Protein AF-A0A254S0J8-F1 (afdb_monomer_lite)

Sequence (121 aa):
MQLPKYKKKKRIKLKVCQEPGCGREFWGHPIAKYCELHRDIKQRQKQKKDVENIESKNIIFRHNYTESMDLTFKCCLDGCGESFSIRVFPKQYIYPRFCEEHRNDFKRANFQRIMAKMKND

Radius of gyration: 25.15 Å; chains: 1; bounding box: 49×50×58 Å

pLDDT: mean 88.38, std 9.0, range [51.78, 96.38]

Structure (mmCIF, N/CA/C/O backbone):
data_AF-A0A254S0J8-F1
#
_entry.id   AF-A0A254S0J8-F1
#
loop_
_atom_site.group_PDB
_atom_site.id
_atom_site.type_symbol
_atom_site.label_atom_id
_atom_site.label_alt_id
_atom_site.label_comp_id
_atom_site.label_asym_id
_atom_site.label_entity_id
_atom_site.label_seq_id
_atom_site.pdbx_PDB_ins_code
_atom_site.Cartn_x
_atom_site.Cartn_y
_atom_site.Cartn_z
_atom_site.occupancy
_atom_site.B_iso_or_equiv
_atom_site.auth_seq_id
_atom_site.auth_comp_id
_atom_site.auth_asym_id
_atom_site.auth_atom_id
_atom_site.pdbx_PDB_model_num
ATOM 1 N N . MET A 1 1 ? 7.838 40.719 -35.405 1.00 63.50 1 MET A N 1
ATOM 2 C CA . MET A 1 1 ? 8.201 39.371 -35.900 1.00 63.50 1 MET A CA 1
ATOM 3 C C . MET A 1 1 ? 8.811 38.576 -34.755 1.00 63.50 1 MET A C 1
ATOM 5 O O . MET A 1 1 ? 9.801 39.025 -34.196 1.00 63.50 1 MET A O 1
ATOM 9 N N . GLN A 1 2 ? 8.194 37.470 -34.332 1.00 71.62 2 GLN A N 1
ATOM 10 C CA . GLN A 1 2 ? 8.693 36.674 -33.203 1.00 71.62 2 GLN A CA 1
ATOM 11 C C . GLN A 1 2 ? 9.769 35.702 -33.706 1.00 71.62 2 GLN A C 1
ATOM 13 O O . GLN A 1 2 ? 9.498 34.882 -34.581 1.00 71.62 2 GLN A O 1
ATOM 18 N N . LEU A 1 3 ? 10.995 35.817 -33.185 1.00 66.88 3 LEU A N 1
ATOM 19 C CA . LEU A 1 3 ? 12.099 34.928 -33.552 1.00 66.88 3 LEU A CA 1
ATOM 20 C C . LEU A 1 3 ? 11.776 33.481 -33.118 1.00 66.88 3 LEU A C 1
ATOM 22 O O . LEU A 1 3 ? 11.299 33.278 -31.995 1.00 66.88 3 LEU A O 1
ATOM 26 N N . PRO A 1 4 ? 12.018 32.466 -33.970 1.00 75.19 4 PRO A N 1
ATOM 27 C CA . PRO A 1 4 ? 11.711 31.084 -33.634 1.00 75.19 4 PRO A CA 1
ATOM 28 C C . PRO A 1 4 ? 12.491 30.639 -32.392 1.00 75.19 4 PRO A C 1
ATOM 30 O O . PRO A 1 4 ? 13.716 30.745 -32.336 1.00 75.19 4 PRO A O 1
ATOM 33 N N . LYS A 1 5 ? 11.779 30.112 -31.386 1.00 72.25 5 LYS A N 1
ATOM 34 C CA . LYS A 1 5 ? 12.385 29.598 -30.148 1.00 72.25 5 LYS A CA 1
ATOM 35 C C . LYS A 1 5 ? 13.421 28.518 -30.484 1.00 72.25 5 LYS A C 1
ATOM 37 O O . LYS A 1 5 ? 13.071 27.479 -31.046 1.00 72.25 5 LYS A O 1
ATOM 42 N N . TYR A 1 6 ? 14.677 28.748 -30.102 1.00 72.81 6 TYR A N 1
ATOM 43 C CA . TYR A 1 6 ? 15.771 27.791 -30.269 1.00 72.81 6 TYR A CA 1
ATOM 44 C C . TYR A 1 6 ? 15.436 26.460 -29.577 1.00 72.81 6 TYR A C 1
ATOM 46 O O . TYR A 1 6 ? 15.339 26.377 -28.351 1.00 72.81 6 TYR A O 1
ATOM 54 N N . LYS A 1 7 ? 15.247 25.397 -30.366 1.00 72.31 7 LYS A N 1
ATOM 55 C CA . LYS A 1 7 ? 15.032 24.038 -29.855 1.00 72.31 7 LYS A CA 1
ATOM 56 C C . LYS A 1 7 ? 16.384 23.343 -29.726 1.00 72.31 7 LYS A C 1
ATOM 58 O O . LYS A 1 7 ? 17.005 22.992 -30.726 1.00 72.31 7 LYS A O 1
ATOM 63 N N . LYS A 1 8 ? 16.828 23.114 -28.486 1.00 75.62 8 LYS A N 1
ATOM 64 C CA . LYS A 1 8 ? 18.065 22.376 -28.189 1.00 75.62 8 LYS A CA 1
ATOM 65 C C . LYS A 1 8 ? 18.027 21.004 -28.878 1.00 75.62 8 LYS A C 1
ATOM 67 O O . LYS A 1 8 ? 17.074 20.244 -28.681 1.00 75.62 8 LYS A O 1
ATOM 72 N N . LYS A 1 9 ? 19.052 20.682 -29.682 1.00 75.31 9 LYS A N 1
ATOM 73 C CA . LYS A 1 9 ? 19.184 19.364 -30.327 1.00 75.31 9 LYS A CA 1
ATOM 74 C C . LYS A 1 9 ? 19.123 18.276 -29.255 1.00 75.31 9 LYS A C 1
ATOM 76 O O . LYS A 1 9 ? 19.885 18.288 -28.287 1.00 75.31 9 LYS A O 1
ATOM 81 N N . LYS A 1 10 ? 18.185 17.345 -29.410 1.00 75.81 10 LYS A N 1
ATOM 82 C CA . LYS A 1 10 ? 18.012 16.243 -28.465 1.00 75.81 10 LYS A CA 1
ATOM 83 C C . LYS A 1 10 ? 19.167 15.254 -28.639 1.00 75.81 10 LYS A C 1
ATOM 85 O O . LYS A 1 10 ? 19.339 14.704 -29.722 1.00 75.81 10 LYS A O 1
ATOM 90 N N . ARG A 1 11 ? 19.929 15.000 -27.571 1.00 85.25 11 ARG A N 1
ATOM 91 C CA . ARG A 1 11 ? 20.982 13.971 -27.548 1.00 85.25 11 ARG A CA 1
ATOM 92 C C . ARG A 1 11 ? 20.355 12.596 -27.808 1.00 85.25 11 ARG A C 1
ATOM 94 O O . ARG A 1 11 ? 19.317 12.276 -27.224 1.00 85.25 11 ARG A O 1
ATOM 101 N N . ILE A 1 12 ? 20.973 11.803 -28.673 1.00 90.56 12 ILE A N 1
ATOM 102 C CA . ILE A 1 12 ? 20.668 10.380 -28.853 1.00 90.56 12 ILE A CA 1
ATOM 103 C C . ILE A 1 12 ? 21.787 9.560 -28.214 1.00 90.56 12 ILE A C 1
ATOM 105 O O . ILE A 1 12 ? 22.935 10.002 -28.173 1.00 90.56 12 ILE A O 1
ATOM 109 N N . LYS A 1 13 ? 21.441 8.407 -27.649 1.00 91.88 13 LYS A N 1
ATOM 110 C CA . LYS A 1 13 ? 22.398 7.452 -27.086 1.00 91.88 13 LYS A CA 1
ATOM 111 C C . LYS A 1 13 ? 21.941 6.031 -27.377 1.00 91.88 13 LYS A C 1
ATOM 113 O O . LYS A 1 13 ? 20.741 5.813 -27.557 1.00 91.88 13 LYS A O 1
ATOM 118 N N . LEU A 1 14 ? 22.882 5.096 -27.390 1.00 94.81 14 LEU A N 1
ATOM 119 C CA . LEU A 1 14 ? 22.579 3.674 -27.442 1.00 94.81 14 LEU A CA 1
ATOM 120 C C . LEU A 1 14 ? 21.828 3.267 -26.164 1.00 94.81 14 LEU A C 1
ATOM 122 O O . LEU A 1 14 ? 22.169 3.705 -25.059 1.00 94.81 14 LEU A O 1
ATOM 126 N N . LYS A 1 15 ? 20.753 2.499 -26.322 1.00 94.50 15 LYS A N 1
ATOM 127 C CA . LYS A 1 15 ? 19.888 2.005 -25.247 1.00 94.50 15 LYS A CA 1
ATOM 128 C C . LYS A 1 15 ? 19.454 0.578 -25.554 1.00 94.50 15 LYS A C 1
ATOM 130 O O . LYS A 1 15 ? 19.346 0.205 -26.713 1.00 94.50 15 LYS A O 1
ATOM 135 N N . VAL A 1 16 ? 19.120 -0.174 -24.513 1.00 96.25 16 VAL A N 1
ATOM 136 C CA . VAL A 1 16 ? 18.534 -1.515 -24.629 1.00 96.25 16 VAL A CA 1
ATOM 137 C C . VAL A 1 16 ? 17.016 -1.422 -24.476 1.00 96.25 16 VAL A C 1
ATOM 139 O O . VAL A 1 16 ? 16.511 -0.646 -23.657 1.00 96.25 16 VAL A O 1
ATOM 142 N N . CYS A 1 17 ? 16.278 -2.177 -25.288 1.00 95.38 17 CYS A N 1
ATOM 143 C CA . CYS A 1 17 ? 14.823 -2.248 -25.230 1.00 95.38 17 CYS A CA 1
ATOM 144 C C . CYS A 1 17 ? 14.348 -2.830 -23.891 1.00 95.38 17 CYS A C 1
ATOM 146 O O . CYS A 1 17 ? 14.780 -3.902 -23.486 1.00 95.38 17 CYS A O 1
ATOM 148 N N . GLN A 1 18 ? 13.416 -2.135 -23.235 1.00 93.88 18 GLN A N 1
ATOM 149 C CA . GLN A 1 18 ? 12.821 -2.557 -21.959 1.00 93.88 18 GLN A CA 1
ATOM 150 C C . GLN A 1 18 ? 11.671 -3.570 -22.109 1.00 93.88 18 GLN A C 1
ATOM 152 O O . GLN A 1 18 ? 10.994 -3.863 -21.128 1.00 93.88 18 GLN A O 1
ATOM 157 N N . GLU A 1 19 ? 11.406 -4.067 -23.319 1.00 92.00 19 GLU A N 1
ATOM 158 C CA . GLU A 1 19 ? 10.394 -5.105 -23.525 1.00 92.00 19 GLU A CA 1
ATOM 159 C C . GLU A 1 19 ? 10.920 -6.455 -23.003 1.00 92.00 19 GLU A C 1
ATOM 161 O O . GLU A 1 19 ? 12.028 -6.846 -23.398 1.00 92.00 19 GLU A O 1
ATOM 166 N N . PRO A 1 20 ? 10.166 -7.171 -22.143 1.00 91.00 20 PRO A N 1
ATOM 167 C CA . PRO A 1 20 ? 10.567 -8.481 -21.638 1.00 91.00 20 PRO A CA 1
ATOM 168 C C . PRO A 1 20 ? 10.942 -9.441 -22.774 1.00 91.00 20 PRO A C 1
ATOM 170 O O . PRO A 1 20 ? 10.170 -9.660 -23.703 1.00 91.00 20 PRO A O 1
ATOM 173 N N . GLY A 1 21 ? 12.156 -9.992 -22.718 1.00 89.94 21 GLY A N 1
ATOM 174 C CA . GLY A 1 21 ? 12.659 -10.938 -23.720 1.00 89.94 21 GLY A CA 1
ATOM 175 C C . GLY A 1 21 ? 13.159 -10.323 -25.035 1.00 89.94 21 GLY A C 1
ATOM 176 O O . GLY A 1 21 ? 13.609 -11.067 -25.897 1.00 89.94 21 GLY A O 1
ATOM 177 N N . CYS A 1 22 ? 13.130 -8.995 -25.215 1.00 93.06 22 CYS A N 1
ATOM 178 C CA . CYS A 1 22 ? 13.624 -8.379 -26.451 1.00 93.06 22 CYS A CA 1
ATOM 179 C C . CYS A 1 22 ? 15.146 -8.188 -26.469 1.00 93.06 22 CYS A C 1
ATOM 181 O O . CYS A 1 22 ? 15.800 -8.592 -27.424 1.00 93.06 22 CYS A O 1
ATOM 183 N N . GLY A 1 23 ? 15.709 -7.486 -25.478 1.00 91.31 23 GLY A N 1
ATOM 184 C CA . GLY A 1 23 ? 17.157 -7.236 -25.376 1.00 91.31 23 GLY A CA 1
ATOM 185 C C . GLY A 1 23 ? 17.800 -6.427 -26.518 1.00 91.31 23 GLY A C 1
ATOM 186 O O . GLY A 1 23 ? 19.004 -6.201 -26.494 1.00 91.31 23 GLY A O 1
ATOM 187 N N . ARG A 1 24 ? 17.033 -5.962 -27.514 1.00 94.62 24 ARG A N 1
ATOM 188 C CA . ARG A 1 24 ? 17.573 -5.285 -28.702 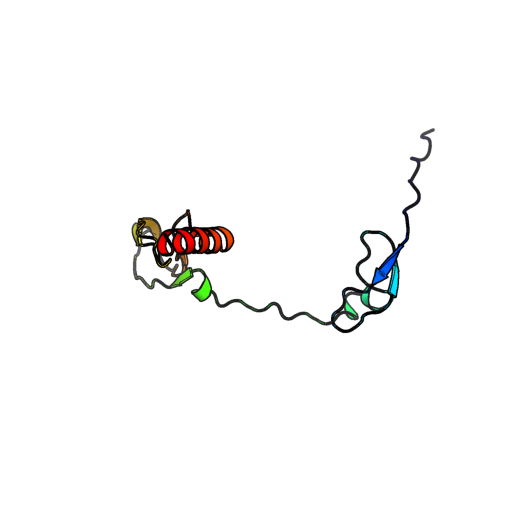1.00 94.62 24 ARG A CA 1
ATOM 189 C C . ARG A 1 24 ? 18.134 -3.905 -28.367 1.00 94.62 24 ARG A C 1
ATOM 191 O O . ARG A 1 24 ? 17.465 -3.102 -27.709 1.00 94.62 24 ARG A O 1
ATOM 198 N N . GLU A 1 25 ? 19.315 -3.608 -28.888 1.00 96.38 25 GLU A N 1
ATOM 199 C CA . GLU A 1 25 ? 19.927 -2.286 -28.798 1.00 96.38 25 GLU A CA 1
ATOM 200 C C . GLU A 1 25 ? 19.346 -1.330 -29.849 1.00 96.38 25 GLU A C 1
ATOM 202 O O . GLU A 1 25 ? 19.037 -1.724 -30.974 1.00 96.38 25 GLU A O 1
ATOM 207 N N . PHE A 1 26 ? 19.159 -0.064 -29.483 1.00 94.88 26 PHE A N 1
ATOM 208 C CA . PHE A 1 26 ? 18.650 0.973 -30.373 1.00 94.88 26 PHE A CA 1
ATOM 209 C C . PHE A 1 26 ? 19.171 2.357 -29.973 1.00 94.88 26 PHE A C 1
ATOM 211 O O . PHE A 1 26 ? 19.418 2.643 -28.799 1.00 94.88 26 PHE A O 1
ATOM 218 N N . TRP A 1 27 ? 19.303 3.254 -30.948 1.00 93.69 27 TRP A N 1
ATOM 219 C CA . TRP A 1 27 ? 19.648 4.652 -30.699 1.00 93.69 27 TRP A CA 1
ATOM 220 C C . TRP A 1 27 ? 18.388 5.455 -30.401 1.00 93.69 27 TRP A C 1
ATOM 222 O O . TRP A 1 27 ? 17.462 5.514 -31.206 1.00 93.69 27 TRP A O 1
ATOM 232 N N . GLY A 1 28 ? 18.336 6.091 -29.233 1.00 91.50 28 GLY A N 1
ATOM 233 C CA . GLY A 1 28 ? 17.132 6.785 -28.797 1.00 91.50 28 GLY A CA 1
ATOM 234 C C . GLY A 1 28 ? 17.396 8.002 -27.930 1.00 91.50 28 GLY A C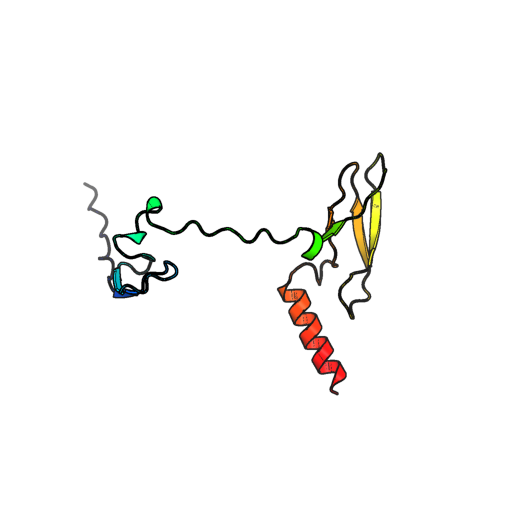 1
ATOM 235 O O . GLY A 1 28 ? 18.470 8.192 -27.353 1.00 91.50 28 GLY A O 1
ATOM 236 N N . HIS A 1 29 ? 16.370 8.842 -27.807 1.00 90.06 29 HIS A N 1
ATOM 237 C CA . HIS A 1 29 ? 16.360 9.907 -26.811 1.00 90.06 29 HIS A CA 1
ATOM 238 C C . HIS A 1 29 ? 16.436 9.333 -25.389 1.00 90.06 29 HIS A C 1
ATOM 240 O O . HIS A 1 29 ? 16.020 8.194 -25.160 1.00 90.06 29 HIS A O 1
ATOM 246 N N . PRO A 1 30 ? 16.875 10.121 -24.390 1.00 88.25 30 PRO A N 1
ATOM 247 C CA . PRO A 1 30 ? 16.962 9.661 -23.006 1.00 88.25 30 PRO A CA 1
ATOM 248 C C . PRO A 1 30 ? 15.665 9.036 -22.477 1.00 88.25 30 PRO A C 1
ATOM 250 O O . PRO A 1 30 ? 15.731 8.063 -21.731 1.00 88.25 30 PRO A O 1
ATOM 253 N N . ILE A 1 31 ? 14.508 9.522 -22.936 1.00 89.31 31 ILE A N 1
ATOM 254 C CA . ILE A 1 31 ? 13.174 9.028 -22.561 1.00 89.31 31 ILE A CA 1
ATOM 255 C C . ILE A 1 31 ? 12.697 7.795 -23.345 1.00 89.31 31 ILE A C 1
ATOM 257 O O . ILE A 1 31 ? 11.728 7.163 -22.939 1.00 89.31 31 ILE A O 1
ATOM 261 N N . ALA A 1 32 ? 13.333 7.446 -24.467 1.00 92.69 32 ALA A N 1
ATOM 262 C CA . ALA A 1 32 ? 12.894 6.330 -25.303 1.00 92.69 32 ALA A CA 1
ATOM 263 C C . ALA A 1 32 ? 13.185 5.000 -24.594 1.00 92.69 32 ALA A C 1
ATOM 265 O O . ALA A 1 32 ? 14.325 4.755 -24.210 1.00 92.69 32 ALA A O 1
ATOM 266 N N . LYS A 1 33 ? 12.169 4.163 -24.377 1.00 93.69 33 LYS A N 1
ATOM 267 C CA . LYS A 1 33 ? 12.289 2.908 -23.606 1.00 93.69 33 LYS A CA 1
ATOM 268 C C . LYS A 1 33 ? 12.347 1.654 -24.481 1.00 93.69 33 LYS A C 1
ATOM 270 O O . LYS A 1 33 ? 12.892 0.639 -24.061 1.00 93.69 33 LYS A O 1
ATOM 275 N N . TYR A 1 34 ? 11.795 1.733 -25.685 1.00 95.69 34 TYR A N 1
ATOM 276 C CA . TYR A 1 34 ? 11.561 0.588 -26.555 1.00 95.69 34 TYR A CA 1
ATOM 277 C C . TYR A 1 34 ? 12.208 0.805 -27.922 1.00 95.69 34 TYR A C 1
ATOM 279 O O . TYR A 1 34 ? 12.319 1.951 -28.369 1.00 95.69 34 TYR A O 1
ATOM 287 N N . CYS A 1 35 ? 12.620 -0.292 -28.562 1.00 94.00 35 CYS A N 1
ATOM 288 C CA . CYS A 1 35 ? 13.117 -0.292 -29.935 1.00 94.00 35 CYS A CA 1
ATOM 289 C C . CYS A 1 35 ? 11.990 0.035 -30.930 1.00 94.00 35 CYS A C 1
ATOM 291 O O . CYS A 1 35 ? 10.832 0.168 -30.545 1.00 94.00 35 CYS A O 1
ATOM 293 N N . GLU A 1 36 ? 12.317 0.156 -32.214 1.00 92.38 36 GLU A N 1
ATOM 294 C CA . GLU A 1 36 ? 11.366 0.573 -33.256 1.00 92.38 36 GLU A CA 1
ATOM 295 C C . GLU A 1 36 ? 10.116 -0.314 -33.335 1.00 92.38 36 GLU A C 1
ATOM 297 O O . GLU A 1 36 ? 9.016 0.210 -33.485 1.00 92.38 36 GLU A O 1
ATOM 302 N N . LEU A 1 37 ? 10.271 -1.626 -33.129 1.00 93.75 37 LEU A N 1
ATOM 303 C CA . LEU A 1 37 ? 9.165 -2.585 -33.099 1.00 93.75 37 LEU A CA 1
ATOM 304 C C . LEU A 1 37 ? 8.268 -2.377 -31.867 1.00 93.75 37 LEU A C 1
ATOM 306 O O . LEU A 1 37 ? 7.073 -2.134 -31.987 1.00 93.75 37 LEU A O 1
ATOM 310 N N . HIS A 1 38 ? 8.862 -2.408 -30.670 1.00 93.94 38 HIS A N 1
ATOM 311 C CA . HIS A 1 38 ? 8.144 -2.317 -29.391 1.00 93.94 38 HIS A CA 1
ATOM 312 C C . HIS A 1 38 ? 7.777 -0.880 -28.987 1.00 93.94 38 HIS A C 1
ATOM 314 O O . HIS A 1 38 ? 7.236 -0.644 -27.904 1.00 93.94 38 HIS A O 1
ATOM 320 N N . ARG A 1 39 ? 8.083 0.110 -29.833 1.00 90.81 39 ARG A N 1
ATOM 321 C CA . ARG A 1 39 ? 7.580 1.477 -29.682 1.00 90.81 39 ARG A CA 1
ATOM 322 C C . ARG A 1 39 ? 6.070 1.518 -29.902 1.00 90.81 39 ARG A C 1
ATOM 324 O O . ARG A 1 39 ? 5.403 2.315 -29.241 1.00 90.81 39 ARG A O 1
ATOM 331 N N . ASP A 1 40 ? 5.547 0.675 -30.795 1.00 91.81 40 ASP A N 1
ATOM 332 C CA . ASP A 1 40 ? 4.109 0.464 -30.919 1.00 91.81 40 ASP A CA 1
ATOM 333 C C . ASP A 1 40 ? 3.614 -0.389 -29.747 1.00 91.81 40 ASP A C 1
ATOM 335 O O . ASP A 1 40 ? 4.094 -1.491 -29.484 1.00 91.81 40 ASP A O 1
ATOM 339 N N . ILE A 1 41 ? 2.608 0.132 -29.049 1.00 89.50 41 ILE A N 1
ATOM 340 C CA . ILE A 1 41 ? 1.974 -0.526 -27.911 1.00 89.50 41 ILE A CA 1
ATOM 341 C C . ILE A 1 41 ? 1.405 -1.890 -28.298 1.00 89.50 41 ILE A C 1
ATOM 343 O O . ILE A 1 41 ? 1.436 -2.797 -27.471 1.00 89.50 41 ILE A O 1
ATOM 347 N N . LYS A 1 42 ? 0.914 -2.039 -29.533 1.00 91.00 42 LYS A N 1
ATOM 348 C CA . LYS A 1 42 ? 0.319 -3.286 -30.029 1.00 91.00 42 LYS A CA 1
ATOM 349 C C . LYS A 1 42 ? 1.331 -4.421 -30.158 1.00 91.00 42 LYS A C 1
ATOM 351 O O . LYS A 1 42 ? 0.937 -5.578 -30.087 1.00 91.00 42 LYS A O 1
ATOM 356 N N . GLN A 1 43 ? 2.606 -4.081 -30.335 1.00 90.38 43 GLN A N 1
ATOM 357 C CA . GLN A 1 43 ? 3.700 -5.043 -30.463 1.00 90.38 43 GLN A CA 1
ATOM 358 C C . GLN A 1 43 ? 4.307 -5.419 -29.105 1.00 90.38 43 GLN A C 1
ATOM 360 O O . GLN A 1 43 ? 5.154 -6.301 -29.040 1.00 90.38 43 GLN A O 1
ATOM 365 N N . ARG A 1 44 ? 3.895 -4.762 -28.012 1.00 90.38 44 ARG A N 1
ATOM 366 C CA . ARG A 1 44 ? 4.345 -5.103 -26.657 1.00 90.38 44 ARG A CA 1
ATOM 367 C C . ARG A 1 44 ? 3.511 -6.240 -26.087 1.00 90.38 44 ARG A C 1
ATOM 369 O O . ARG A 1 44 ? 2.297 -6.304 -26.291 1.00 90.38 44 ARG A O 1
ATOM 376 N N . GLN A 1 45 ? 4.146 -7.094 -25.300 1.00 87.75 45 GLN A N 1
ATOM 377 C CA . GLN A 1 45 ? 3.457 -8.113 -24.532 1.00 87.75 45 GLN A CA 1
ATOM 378 C C . GLN A 1 45 ? 2.550 -7.437 -23.500 1.00 87.75 45 GLN A C 1
ATOM 380 O O . GLN A 1 45 ? 2.949 -6.525 -22.768 1.00 87.75 45 GLN A O 1
ATOM 385 N N . LYS A 1 46 ? 1.293 -7.889 -23.424 1.00 83.31 46 LYS A N 1
ATOM 386 C CA . LYS A 1 46 ? 0.383 -7.455 -22.362 1.00 83.31 46 LYS A CA 1
ATOM 387 C C . LYS A 1 46 ? 0.891 -8.020 -21.043 1.00 83.31 46 LYS A C 1
ATOM 389 O O . LYS A 1 46 ? 0.703 -9.200 -20.761 1.00 83.31 46 LYS A O 1
ATOM 394 N N . GLN A 1 47 ? 1.498 -7.168 -20.225 1.00 75.69 47 GLN A N 1
ATOM 395 C CA . GLN A 1 47 ? 1.800 -7.538 -18.851 1.00 75.69 47 GLN A CA 1
ATOM 396 C C . GLN A 1 47 ? 0.481 -7.734 -18.106 1.00 75.69 47 GLN A C 1
ATOM 398 O O . GLN A 1 47 ? -0.330 -6.808 -17.996 1.00 75.69 47 GLN A O 1
ATOM 403 N N . LYS A 1 48 ? 0.250 -8.953 -17.612 1.00 73.88 48 LYS A N 1
ATOM 404 C CA . LYS A 1 48 ? -0.768 -9.173 -16.590 1.00 73.88 48 LYS A CA 1
ATOM 405 C C . LYS A 1 48 ? -0.281 -8.420 -15.360 1.00 73.88 48 LYS A C 1
ATOM 407 O O . LYS A 1 48 ? 0.816 -8.681 -14.882 1.00 73.88 48 LYS A O 1
ATOM 412 N N . LYS A 1 49 ? -1.054 -7.441 -14.891 1.00 72.12 49 LYS A N 1
ATOM 413 C CA . LYS A 1 49 ? -0.820 -6.919 -13.547 1.00 72.12 49 LYS A CA 1
ATOM 414 C C . LYS A 1 49 ? -1.107 -8.073 -12.602 1.00 72.12 49 LYS A C 1
ATOM 416 O O . LYS A 1 49 ? -2.213 -8.612 -12.659 1.00 72.12 49 LYS A O 1
ATOM 421 N N . ASP A 1 50 ? -0.134 -8.443 -11.782 1.00 69.38 50 ASP A N 1
ATOM 422 C CA . ASP A 1 50 ? -0.398 -9.324 -10.657 1.00 69.38 50 ASP A CA 1
ATOM 423 C C . ASP A 1 50 ? -1.463 -8.639 -9.804 1.00 69.38 50 ASP A C 1
ATOM 425 O O . ASP A 1 50 ? -1.266 -7.541 -9.275 1.00 69.38 50 ASP A O 1
ATOM 429 N N . VAL A 1 51 ? -2.655 -9.229 -9.782 1.00 69.75 51 VAL A N 1
ATOM 430 C CA . VAL A 1 51 ? -3.728 -8.762 -8.915 1.00 69.75 51 VAL A CA 1
ATOM 431 C C . VAL A 1 51 ? -3.331 -9.230 -7.526 1.00 69.75 51 VAL A C 1
ATOM 433 O O . VAL A 1 51 ? -3.558 -10.382 -7.167 1.00 69.75 51 VAL A O 1
ATOM 436 N N . GLU A 1 52 ? -2.652 -8.368 -6.770 1.00 68.12 52 GLU A N 1
ATOM 437 C CA . GLU A 1 52 ? -2.376 -8.662 -5.368 1.00 68.12 52 GLU A CA 1
ATOM 438 C C . GLU A 1 52 ? -3.700 -8.936 -4.648 1.00 68.12 52 GLU A C 1
ATOM 440 O O . GLU A 1 52 ? -4.667 -8.181 -4.791 1.00 68.12 52 GLU A O 1
ATOM 445 N N . ASN A 1 53 ? -3.746 -10.020 -3.869 1.00 76.00 53 ASN A N 1
ATOM 446 C CA . ASN A 1 53 ? -4.906 -10.311 -3.036 1.00 76.00 53 ASN A CA 1
ATOM 447 C C . ASN A 1 53 ? -5.122 -9.137 -2.059 1.00 76.00 53 ASN A C 1
ATOM 449 O O . ASN A 1 53 ? -4.196 -8.691 -1.379 1.00 76.00 53 ASN A O 1
ATOM 453 N N . ILE A 1 54 ? -6.354 -8.633 -1.995 1.00 74.12 54 ILE A N 1
ATOM 454 C CA . ILE A 1 54 ? -6.765 -7.513 -1.137 1.00 74.12 54 ILE A CA 1
ATOM 455 C C . ILE A 1 54 ? -6.468 -7.814 0.345 1.00 74.12 54 ILE A C 1
ATOM 457 O O . ILE A 1 54 ? -6.102 -6.908 1.102 1.00 74.12 54 ILE A O 1
ATOM 461 N N . GLU A 1 55 ? -6.563 -9.086 0.738 1.00 76.06 55 GLU A N 1
ATOM 462 C CA . GLU A 1 55 ? -6.313 -9.596 2.096 1.00 76.06 55 GLU A CA 1
ATOM 463 C C . GLU A 1 55 ? -4.841 -9.505 2.529 1.00 76.06 55 GLU A C 1
ATOM 465 O O . GLU A 1 55 ? -4.524 -9.538 3.721 1.00 76.06 55 GLU A O 1
ATOM 470 N N . SER A 1 56 ? -3.917 -9.345 1.578 1.00 76.62 56 SER A N 1
ATOM 471 C CA . SER A 1 56 ? -2.486 -9.215 1.872 1.00 76.62 56 SER A CA 1
ATOM 472 C C . SER A 1 56 ? -2.179 -7.936 2.657 1.00 76.62 56 SER A C 1
ATOM 474 O O . SER A 1 56 ? -1.262 -7.909 3.478 1.00 76.62 56 SER A O 1
ATOM 476 N N . LYS A 1 57 ? -2.942 -6.863 2.410 1.00 82.88 57 LYS A N 1
ATOM 477 C CA . LYS A 1 57 ? -2.691 -5.519 2.966 1.00 82.88 57 LYS A CA 1
ATOM 478 C C . LYS A 1 57 ? -3.796 -5.025 3.899 1.00 82.88 57 LYS A C 1
ATOM 480 O O . LYS A 1 57 ? -3.553 -4.129 4.706 1.00 82.88 57 LYS A O 1
ATOM 485 N N . ASN A 1 58 ? -4.985 -5.613 3.814 1.00 90.38 58 ASN A N 1
ATOM 486 C CA . ASN A 1 58 ? -6.163 -5.201 4.569 1.00 90.38 58 ASN A CA 1
ATOM 487 C C . ASN A 1 58 ? -6.731 -6.367 5.377 1.00 90.38 58 ASN A C 1
ATOM 489 O O . ASN A 1 58 ? -6.445 -7.527 5.093 1.00 90.38 58 ASN A O 1
ATOM 493 N N . ILE A 1 59 ? -7.556 -6.054 6.371 1.00 92.00 59 ILE A N 1
ATOM 494 C CA . ILE A 1 59 ? -8.393 -7.044 7.050 1.00 92.00 59 ILE A CA 1
ATOM 495 C C . ILE A 1 59 ? -9.766 -7.043 6.394 1.00 92.00 59 ILE A C 1
ATOM 497 O O . ILE A 1 59 ? -10.274 -5.986 6.006 1.00 92.00 59 ILE A O 1
ATOM 501 N N . ILE A 1 60 ? -10.381 -8.220 6.339 1.00 93.75 60 ILE A N 1
ATOM 502 C CA . ILE A 1 60 ? -11.805 -8.342 6.057 1.00 93.75 60 ILE A CA 1
ATOM 503 C C . ILE A 1 60 ? -12.533 -8.462 7.393 1.00 93.75 60 ILE A C 1
ATOM 505 O O . ILE A 1 60 ? -12.412 -9.470 8.083 1.00 93.75 60 ILE A O 1
ATOM 509 N N . PHE A 1 61 ? -13.292 -7.435 7.756 1.00 94.19 61 PHE A N 1
ATOM 510 C CA . PHE A 1 61 ? -14.109 -7.402 8.963 1.00 94.19 61 PHE A CA 1
ATOM 511 C C . PHE A 1 61 ? -15.581 -7.322 8.562 1.00 94.19 61 PHE A C 1
ATOM 513 O O . PHE A 1 61 ? -16.072 -6.281 8.130 1.00 94.19 61 PHE A O 1
ATOM 520 N N . ARG A 1 62 ? -16.276 -8.461 8.649 1.00 93.88 62 ARG A N 1
ATOM 521 C CA . ARG A 1 62 ? -17.701 -8.561 8.318 1.00 93.88 62 ARG A CA 1
ATOM 522 C C . ARG A 1 62 ? -18.534 -8.169 9.529 1.00 93.88 62 ARG A C 1
ATOM 524 O O . ARG A 1 62 ? -18.427 -8.794 10.578 1.00 93.88 62 ARG A O 1
ATOM 531 N N . HIS A 1 63 ? -19.387 -7.171 9.351 1.00 93.31 63 HIS A N 1
ATOM 532 C CA . HIS A 1 63 ? -20.305 -6.687 10.373 1.00 93.31 63 HIS A CA 1
ATOM 533 C C . HIS A 1 63 ? -21.667 -6.342 9.759 1.00 93.31 63 HIS A C 1
ATOM 535 O O . HIS A 1 63 ? -21.826 -6.247 8.541 1.00 93.31 63 HIS A O 1
ATOM 541 N N . ASN A 1 64 ? -22.653 -6.130 10.622 1.00 95.00 64 ASN A N 1
ATOM 542 C CA . ASN A 1 64 ? -24.041 -5.805 10.291 1.00 95.00 64 ASN A CA 1
ATOM 543 C C . ASN A 1 64 ? -24.474 -4.418 10.804 1.00 95.00 64 ASN A C 1
ATOM 545 O O . ASN A 1 64 ? -25.666 -4.139 10.868 1.00 95.00 64 ASN A O 1
ATOM 549 N N . TYR A 1 65 ? -23.520 -3.550 11.160 1.00 94.81 65 TYR A N 1
ATOM 550 C CA . TYR A 1 65 ? -23.807 -2.176 11.587 1.00 94.81 65 TYR A CA 1
ATOM 551 C C . TYR A 1 65 ? -24.638 -1.392 10.566 1.00 94.81 65 TYR A C 1
ATOM 553 O O . TYR A 1 65 ? -24.373 -1.430 9.361 1.00 94.81 65 TYR A O 1
ATOM 561 N N . THR A 1 66 ? -25.622 -0.665 11.087 1.00 94.75 66 THR A N 1
ATOM 562 C CA . THR A 1 66 ? -26.545 0.195 10.336 1.00 94.75 66 THR A CA 1
ATOM 563 C C . THR A 1 66 ? -26.064 1.639 10.244 1.00 94.75 66 THR A C 1
ATOM 565 O O . THR A 1 66 ? -26.461 2.350 9.326 1.00 94.75 66 THR A O 1
ATOM 568 N N . GLU A 1 67 ? -25.171 2.051 11.142 1.00 94.94 67 GLU A N 1
ATOM 569 C CA . GLU A 1 67 ? -24.576 3.387 11.202 1.00 94.94 67 GLU A CA 1
ATOM 570 C C . GLU A 1 67 ? -23.046 3.299 11.219 1.00 94.94 67 GLU A C 1
ATOM 572 O O . GLU A 1 67 ? -22.469 2.224 11.410 1.00 94.94 67 GLU A O 1
ATOM 577 N N . SER A 1 68 ? -22.373 4.428 10.978 1.00 94.88 68 SER A N 1
ATOM 578 C CA . SER A 1 68 ? -20.916 4.489 11.076 1.00 94.88 68 SER A CA 1
ATOM 579 C C . SER A 1 68 ? -20.471 4.497 12.534 1.00 94.88 68 SER A C 1
ATOM 581 O O . SER A 1 68 ? -20.957 5.318 13.308 1.00 94.88 68 SER A O 1
ATOM 583 N N . MET A 1 69 ? -19.509 3.647 12.886 1.00 95.69 69 MET A N 1
ATOM 584 C CA . MET A 1 69 ? -18.973 3.558 14.247 1.00 95.69 69 MET A CA 1
ATOM 585 C C . MET A 1 69 ? -17.453 3.639 14.240 1.00 95.69 69 MET A C 1
ATOM 587 O O . MET A 1 69 ? -16.808 3.086 13.352 1.00 95.69 69 MET A O 1
ATOM 591 N N . ASP A 1 70 ? -16.876 4.275 15.252 1.00 96.31 70 ASP A N 1
ATOM 592 C CA . ASP A 1 70 ? -15.430 4.276 15.458 1.00 96.31 70 ASP A CA 1
ATOM 593 C C . ASP A 1 70 ? -15.053 3.074 16.339 1.00 96.31 70 ASP A C 1
ATOM 595 O O . ASP A 1 70 ? -15.496 2.959 17.481 1.00 96.31 70 ASP A O 1
ATOM 599 N N . LEU A 1 71 ? -14.268 2.147 15.788 1.00 95.50 71 LEU A N 1
ATOM 600 C CA . LEU A 1 71 ? -13.806 0.936 16.465 1.00 95.50 71 LEU A CA 1
ATOM 601 C C . LEU A 1 71 ? -12.291 0.945 16.625 1.00 95.50 71 LEU A C 1
ATOM 603 O O . LEU A 1 71 ? -11.560 1.361 15.728 1.00 95.50 71 LEU A O 1
ATOM 607 N N . THR A 1 72 ? -11.813 0.414 17.743 1.00 96.19 72 THR A N 1
ATOM 608 C CA . THR A 1 72 ? -10.380 0.275 18.004 1.00 96.19 72 THR A CA 1
ATOM 609 C C . THR A 1 72 ? -9.880 -1.080 17.515 1.00 96.19 72 THR A C 1
ATOM 611 O O . THR A 1 72 ? -10.378 -2.124 17.933 1.00 96.19 72 THR A O 1
ATOM 614 N N . PHE A 1 73 ? -8.860 -1.065 16.660 1.00 94.81 73 PHE A N 1
ATOM 615 C CA . PHE A 1 73 ? -8.161 -2.248 16.163 1.00 94.81 73 PHE A CA 1
ATOM 616 C C . PHE A 1 73 ? -6.724 -2.277 16.677 1.00 94.81 73 PHE A C 1
ATOM 618 O O . PHE A 1 73 ? -6.111 -1.238 16.910 1.00 94.81 73 PHE A O 1
ATOM 625 N N . LYS A 1 74 ? -6.159 -3.477 16.819 1.00 95.00 74 LYS A N 1
ATOM 626 C CA . LYS A 1 74 ? -4.739 -3.661 17.136 1.00 95.00 74 LYS A CA 1
ATOM 627 C C . LYS A 1 74 ? -3.940 -3.850 15.851 1.00 95.00 74 LYS A C 1
ATOM 629 O O . LYS A 1 74 ? -4.383 -4.556 14.946 1.00 95.00 74 LYS A O 1
ATOM 634 N N . CYS A 1 75 ? -2.759 -3.245 15.772 1.00 94.50 75 CYS A N 1
ATOM 635 C CA . CYS A 1 75 ? -1.844 -3.467 14.660 1.00 94.50 75 CYS A CA 1
ATOM 636 C C . CYS A 1 75 ? -1.481 -4.955 14.557 1.00 94.50 75 CYS A C 1
ATOM 638 O O . CYS A 1 75 ? -1.030 -5.555 15.529 1.00 94.50 75 CYS A O 1
ATOM 640 N N . CYS A 1 76 ? -1.646 -5.547 13.373 1.00 91.94 76 CYS A N 1
ATOM 641 C CA . CYS A 1 76 ? -1.295 -6.950 13.142 1.00 91.94 76 CYS A CA 1
ATOM 642 C C . CYS A 1 76 ? 0.178 -7.164 12.755 1.00 91.94 76 CYS A C 1
ATOM 644 O O . CYS A 1 76 ? 0.509 -8.221 12.223 1.00 91.94 76 CYS A O 1
ATOM 646 N N . LEU A 1 77 ? 1.048 -6.160 12.913 1.00 92.19 77 LEU A N 1
ATOM 647 C CA . LEU A 1 77 ? 2.478 -6.334 12.662 1.00 92.19 77 LEU A CA 1
ATOM 648 C C . LEU A 1 77 ? 3.134 -6.969 13.888 1.00 92.19 77 LEU A C 1
ATOM 650 O O . LEU A 1 77 ? 3.035 -6.424 14.985 1.00 92.19 77 LEU A O 1
ATOM 654 N N . ASP A 1 78 ? 3.846 -8.076 13.694 1.00 90.12 78 ASP A N 1
ATOM 655 C CA . ASP A 1 78 ? 4.561 -8.747 14.778 1.00 90.12 78 ASP A CA 1
ATOM 656 C C . ASP A 1 78 ? 5.561 -7.803 15.458 1.00 90.12 78 ASP A C 1
ATOM 658 O O . ASP A 1 78 ? 6.399 -7.173 14.810 1.00 90.12 78 ASP A O 1
ATOM 662 N N . GLY A 1 79 ? 5.455 -7.697 16.783 1.00 88.44 79 GLY A N 1
ATOM 663 C CA . GLY A 1 79 ? 6.239 -6.768 17.601 1.00 88.44 79 GLY A CA 1
ATOM 664 C C . GLY A 1 79 ? 5.625 -5.373 17.744 1.00 88.44 79 GLY A C 1
ATOM 665 O O . GLY A 1 79 ? 6.042 -4.626 18.625 1.00 88.44 79 GLY A O 1
ATOM 666 N N . CYS A 1 80 ? 4.609 -5.019 16.951 1.00 90.38 80 CYS A N 1
ATOM 667 C CA . CYS A 1 80 ? 3.829 -3.807 17.173 1.00 90.38 80 CYS A CA 1
ATOM 668 C C . CYS A 1 80 ? 2.681 -4.094 18.157 1.00 90.38 80 CYS A C 1
ATOM 670 O O . CYS A 1 80 ? 1.828 -4.947 17.917 1.00 90.38 80 CYS A O 1
ATOM 672 N N . GLY A 1 81 ? 2.656 -3.378 19.284 1.00 89.31 81 GLY A N 1
ATOM 673 C CA . GLY A 1 81 ? 1.597 -3.474 20.300 1.00 89.31 81 GLY A CA 1
ATOM 674 C C . GLY A 1 81 ? 0.507 -2.408 20.178 1.00 89.31 81 GLY A C 1
ATOM 675 O O . GLY A 1 81 ? -0.395 -2.364 21.011 1.00 89.31 81 GLY A O 1
ATOM 676 N N . GLU A 1 82 ? 0.597 -1.541 19.173 1.00 94.06 82 GLU A N 1
ATOM 677 C CA . GLU A 1 82 ? -0.183 -0.310 19.106 1.00 94.06 82 GLU A CA 1
ATOM 678 C C . GLU A 1 82 ? -1.622 -0.549 18.641 1.00 94.06 82 GLU A C 1
ATOM 680 O O . GLU A 1 82 ? -1.890 -1.382 17.768 1.00 94.06 82 GLU A O 1
ATOM 685 N N . SER A 1 83 ? -2.550 0.195 19.239 1.00 95.44 83 SER A N 1
ATOM 686 C CA . SER A 1 83 ? -3.968 0.183 18.882 1.00 95.44 83 SER A CA 1
ATOM 687 C C . SER A 1 83 ? -4.335 1.484 18.181 1.00 95.44 83 SER A C 1
ATOM 689 O O . SER A 1 83 ? -3.782 2.534 18.493 1.00 95.44 83 SER A O 1
ATOM 691 N N . PHE A 1 84 ? -5.248 1.419 17.221 1.00 94.69 84 PHE A N 1
ATOM 692 C CA . PHE A 1 84 ? -5.641 2.556 16.399 1.00 94.69 84 PHE A CA 1
ATOM 693 C C . PHE A 1 84 ? -7.138 2.512 16.091 1.00 94.69 84 PHE A C 1
ATOM 695 O O . PHE A 1 84 ? -7.730 1.437 15.975 1.00 94.69 84 PHE A O 1
ATOM 702 N N . SER A 1 85 ? -7.749 3.687 15.958 1.00 96.06 85 SER A N 1
ATOM 703 C CA . SER A 1 85 ? -9.182 3.817 15.694 1.00 96.06 85 SER A CA 1
ATOM 704 C C . SER A 1 85 ? -9.471 3.798 14.195 1.00 96.06 85 SER A C 1
ATOM 706 O O . SER A 1 85 ? -8.796 4.454 13.401 1.00 96.06 85 SER A O 1
ATOM 708 N N . ILE A 1 86 ? -10.497 3.052 13.801 1.00 94.75 86 ILE A N 1
ATOM 709 C CA . ILE A 1 86 ? -10.990 2.954 12.431 1.00 94.75 86 ILE A CA 1
ATOM 710 C C . ILE A 1 86 ? -12.477 3.277 12.436 1.00 94.75 86 ILE A C 1
ATOM 712 O O . ILE A 1 86 ? -13.251 2.649 13.158 1.00 94.75 86 ILE A O 1
ATOM 716 N N . ARG A 1 87 ? -12.884 4.201 11.565 1.00 96.00 87 ARG A N 1
ATOM 717 C CA . ARG A 1 87 ? -14.297 4.411 11.265 1.00 96.00 87 ARG A CA 1
ATOM 718 C C . ARG A 1 87 ? -14.808 3.303 10.354 1.00 96.00 87 ARG A C 1
ATOM 720 O O . ARG A 1 87 ? -14.387 3.177 9.203 1.00 96.00 87 ARG A O 1
ATOM 727 N N . VAL A 1 88 ? -15.711 2.502 10.889 1.00 96.00 88 VAL A N 1
ATOM 728 C CA . VAL A 1 88 ? -16.385 1.395 10.224 1.00 96.00 88 VAL A CA 1
ATOM 729 C C . VAL A 1 88 ? -17.706 1.900 9.654 1.00 96.00 88 VAL A C 1
ATOM 731 O O . VAL A 1 88 ? -18.418 2.660 10.303 1.00 96.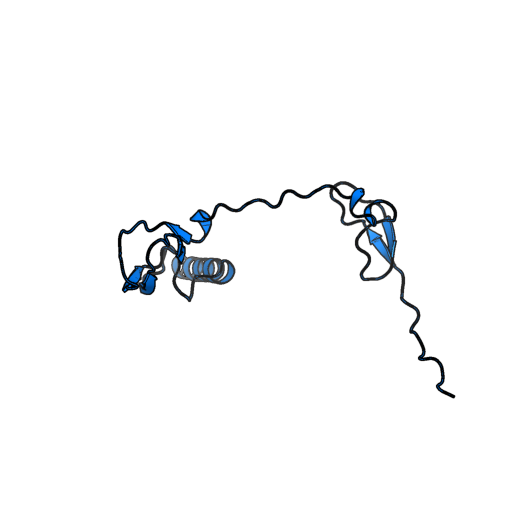00 88 VAL A O 1
ATOM 734 N N . PHE A 1 89 ? -18.017 1.504 8.422 1.00 95.94 89 PHE A N 1
ATOM 735 C CA . PHE A 1 89 ? -19.146 2.014 7.646 1.00 95.94 89 PHE A CA 1
ATOM 736 C C . PHE A 1 89 ? -20.064 0.860 7.243 1.00 95.94 89 PHE A C 1
ATOM 738 O O . PHE A 1 89 ? -19.565 -0.205 6.878 1.00 95.94 89 PHE A O 1
ATOM 745 N N . PRO A 1 90 ? -21.394 1.053 7.241 1.00 95.44 90 PRO A N 1
ATOM 746 C CA . PRO A 1 90 ? -22.332 0.040 6.770 1.00 95.44 90 PRO A CA 1
ATOM 747 C C . PRO A 1 90 ? -21.978 -0.457 5.363 1.00 95.44 90 PRO A C 1
ATOM 749 O O . PRO A 1 90 ? -21.651 0.336 4.482 1.00 95.44 90 PRO A O 1
ATOM 752 N N . LYS A 1 91 ? -22.081 -1.774 5.142 1.00 93.12 91 LYS A N 1
ATOM 753 C CA . LYS A 1 91 ? -21.797 -2.445 3.853 1.00 93.12 91 LYS A CA 1
ATOM 754 C C . LYS A 1 91 ? -20.346 -2.321 3.347 1.00 93.12 91 LYS A C 1
ATOM 756 O O . LYS A 1 91 ? -20.081 -2.670 2.198 1.00 93.12 91 LYS A O 1
ATOM 761 N N . GLN A 1 92 ? -19.405 -1.876 4.178 1.00 94.12 92 GLN A N 1
ATOM 762 C CA . GLN A 1 92 ? -17.973 -1.909 3.885 1.00 94.12 92 GLN A CA 1
ATOM 763 C C . GLN A 1 92 ? -17.300 -2.964 4.766 1.00 94.12 92 GLN A C 1
ATOM 765 O O . GLN A 1 92 ? -17.592 -3.061 5.945 1.00 94.12 92 GLN A O 1
ATOM 770 N N . TYR A 1 93 ? -16.398 -3.769 4.200 1.00 94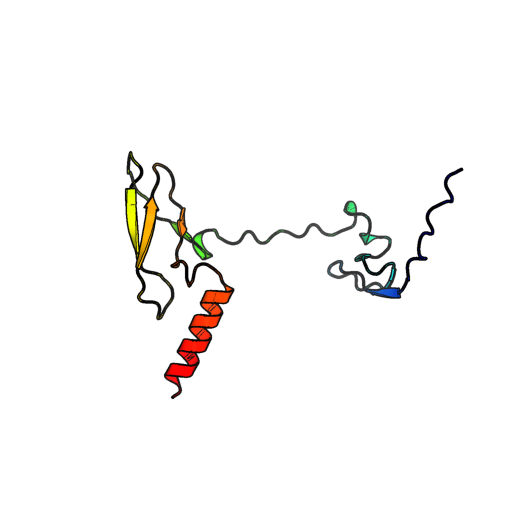.50 93 TYR A N 1
ATOM 771 C CA . TYR A 1 93 ? -15.775 -4.879 4.941 1.00 94.50 93 TYR A CA 1
ATOM 772 C C . TYR A 1 93 ? -14.254 -4.865 4.913 1.00 94.50 93 TYR A C 1
ATOM 774 O O . TYR A 1 93 ? -13.630 -5.714 5.535 1.00 94.50 93 TYR A O 1
ATOM 782 N N . ILE A 1 94 ? -13.649 -3.936 4.176 1.00 94.19 94 ILE A N 1
ATOM 783 C CA . ILE A 1 94 ? -12.202 -3.868 3.994 1.00 94.19 94 ILE A CA 1
ATOM 784 C C . ILE A 1 94 ? -11.681 -2.701 4.821 1.00 94.19 94 ILE A C 1
ATOM 786 O O . ILE A 1 94 ? -12.067 -1.551 4.587 1.00 94.19 94 ILE A O 1
ATOM 790 N N . TYR A 1 95 ? -10.796 -3.014 5.764 1.00 94.12 95 TYR A N 1
ATOM 791 C CA . TYR A 1 95 ? -10.214 -2.042 6.683 1.00 94.12 95 TYR A CA 1
ATOM 792 C C . TYR A 1 95 ? -8.697 -2.216 6.819 1.00 94.12 95 TYR A C 1
ATOM 794 O O . TYR A 1 95 ? -8.166 -3.299 6.560 1.00 94.12 95 TYR A O 1
ATOM 802 N N . PRO A 1 96 ? -7.975 -1.157 7.218 1.00 92.88 96 PRO A N 1
ATOM 803 C CA . PRO A 1 96 ? -6.536 -1.221 7.443 1.00 92.88 96 PRO A CA 1
ATOM 804 C C . PRO A 1 96 ? -6.135 -2.324 8.430 1.00 92.88 96 PRO A C 1
ATOM 806 O O . PRO A 1 96 ? -6.676 -2.418 9.527 1.00 92.88 96 PRO A O 1
ATOM 809 N N . ARG A 1 97 ? -5.133 -3.123 8.051 1.00 93.19 97 ARG A N 1
ATOM 810 C CA . ARG A 1 97 ? -4.551 -4.183 8.896 1.00 93.19 97 ARG A CA 1
ATOM 811 C C . ARG A 1 97 ? -3.496 -3.696 9.881 1.00 93.19 97 ARG A C 1
ATOM 813 O O . ARG A 1 97 ? -3.211 -4.348 10.883 1.00 93.19 97 ARG A O 1
ATOM 820 N N . PHE A 1 98 ? -2.899 -2.555 9.582 1.00 94.75 98 PHE A N 1
ATOM 821 C CA . PHE A 1 98 ? -1.773 -2.011 10.321 1.00 94.75 98 PHE A CA 1
ATOM 822 C C . PHE A 1 98 ? -2.086 -0.582 10.765 1.00 94.75 98 PHE A C 1
ATOM 824 O O . PHE A 1 98 ? -2.827 0.130 10.074 1.00 94.75 98 PHE A O 1
ATOM 831 N N . CYS A 1 99 ? -1.498 -0.167 11.892 1.00 93.94 99 CYS A N 1
ATOM 832 C CA . CYS A 1 99 ? -1.608 1.205 12.387 1.00 93.94 99 CYS A CA 1
ATOM 833 C C . CYS A 1 99 ? -0.958 2.206 11.415 1.00 93.94 99 CYS A C 1
ATOM 835 O O . CYS A 1 99 ? -0.313 1.826 10.435 1.00 93.94 99 CYS A O 1
ATOM 837 N N . GLU A 1 100 ? -1.108 3.501 11.678 1.00 92.56 100 GLU A N 1
ATOM 838 C CA . GLU A 1 100 ? -0.582 4.571 10.817 1.00 92.56 100 GLU A CA 1
ATOM 839 C C . GLU A 1 100 ? 0.947 4.517 10.646 1.00 92.56 100 GLU A C 1
ATOM 841 O O . GLU A 1 100 ? 1.479 4.788 9.560 1.00 92.56 100 GLU A O 1
ATOM 846 N N . GLU A 1 101 ? 1.656 4.027 11.664 1.00 92.56 101 GLU A N 1
ATOM 847 C CA . GLU A 1 101 ? 3.101 3.808 11.610 1.00 92.56 101 GLU A CA 1
ATOM 848 C C . GLU A 1 101 ? 3.514 2.547 10.852 1.00 92.56 101 GLU A C 1
ATOM 850 O O . GLU A 1 101 ? 4.674 2.392 10.497 1.00 92.56 101 GLU A O 1
ATOM 855 N N . HIS A 1 102 ? 2.572 1.681 10.482 1.00 93.00 102 HIS A N 1
ATOM 856 C CA . HIS A 1 102 ? 2.856 0.420 9.792 1.00 93.00 102 HIS A CA 1
ATOM 857 C C . HIS A 1 102 ? 1.995 0.199 8.538 1.00 93.00 102 HIS A C 1
ATOM 859 O O . HIS A 1 102 ? 2.058 -0.858 7.907 1.00 93.00 102 HIS A O 1
ATOM 865 N N . ARG A 1 103 ? 1.217 1.202 8.114 1.00 87.94 103 ARG A N 1
A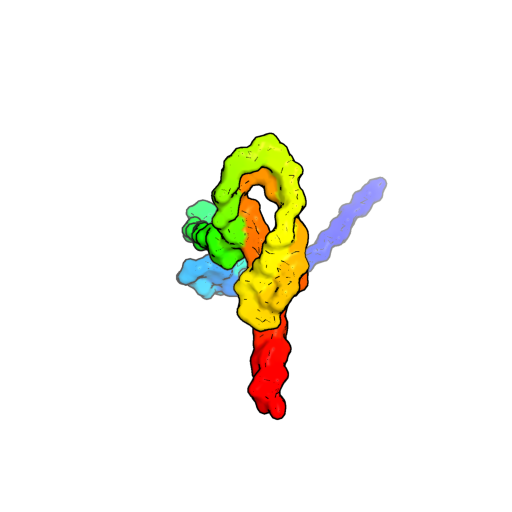TOM 866 C CA . ARG A 1 103 ? 0.330 1.105 6.944 1.00 87.94 103 ARG A CA 1
ATOM 867 C C . ARG A 1 103 ? 1.097 0.864 5.640 1.00 87.94 103 ARG A C 1
ATOM 869 O O . ARG A 1 103 ? 0.615 0.148 4.766 1.00 87.94 103 ARG A O 1
ATOM 876 N N . ASN A 1 104 ? 2.320 1.384 5.543 1.00 90.00 104 ASN A N 1
ATOM 877 C CA . ASN A 1 104 ? 3.162 1.267 4.353 1.00 90.00 104 ASN A CA 1
ATOM 878 C C . ASN A 1 104 ? 4.164 0.115 4.468 1.00 90.00 104 ASN A C 1
ATOM 880 O O . ASN A 1 104 ? 4.804 -0.054 5.505 1.00 90.00 104 ASN A O 1
ATOM 884 N N . ASP A 1 105 ? 4.388 -0.596 3.361 1.00 89.44 105 ASP A N 1
ATOM 885 C CA . ASP A 1 105 ? 5.323 -1.728 3.274 1.00 89.44 105 ASP A CA 1
ATOM 886 C C . ASP A 1 105 ? 6.740 -1.341 3.726 1.00 89.44 105 ASP A C 1
ATOM 888 O O . ASP A 1 105 ? 7.373 -2.063 4.493 1.00 89.44 105 ASP A O 1
ATOM 892 N N . PHE A 1 106 ? 7.202 -0.148 3.331 1.00 91.44 106 PHE A N 1
ATOM 893 C CA . PHE A 1 106 ? 8.488 0.399 3.769 1.00 91.44 106 PHE A CA 1
ATOM 894 C C . PHE A 1 106 ? 8.569 0.571 5.291 1.00 91.44 106 PHE A C 1
ATOM 896 O O . PHE A 1 106 ? 9.563 0.166 5.894 1.00 91.44 106 PHE A O 1
ATOM 903 N N . LYS A 1 107 ? 7.530 1.141 5.921 1.00 91.50 107 LYS A N 1
ATOM 904 C CA . LYS A 1 107 ? 7.528 1.355 7.374 1.00 91.50 107 LYS A CA 1
ATOM 905 C C . LYS A 1 107 ? 7.550 0.016 8.125 1.00 91.50 107 LYS A C 1
ATOM 907 O O . LYS A 1 107 ? 8.321 -0.128 9.069 1.00 91.50 107 LYS A O 1
ATOM 912 N N . ARG A 1 108 ? 6.804 -0.995 7.650 1.00 92.75 108 ARG A N 1
ATOM 913 C CA . ARG A 1 108 ? 6.837 -2.359 8.220 1.00 92.75 108 ARG A CA 1
ATOM 914 C C . ARG A 1 108 ? 8.218 -2.998 8.114 1.00 92.75 108 ARG A C 1
ATOM 916 O O . ARG A 1 108 ? 8.742 -3.486 9.111 1.00 92.75 108 ARG A O 1
ATOM 923 N N . ALA A 1 109 ? 8.827 -2.955 6.929 1.00 92.19 109 ALA A N 1
ATOM 924 C CA . ALA A 1 109 ? 10.166 -3.498 6.714 1.00 92.19 109 ALA A CA 1
ATOM 925 C C . ALA A 1 109 ? 11.216 -2.792 7.590 1.00 92.19 109 ALA A C 1
ATOM 927 O O . ALA A 1 109 ? 12.118 -3.438 8.121 1.00 92.19 109 ALA A O 1
ATOM 928 N N . ASN A 1 110 ? 11.097 -1.474 7.774 1.00 93.12 110 ASN A N 1
ATOM 929 C CA . ASN A 1 11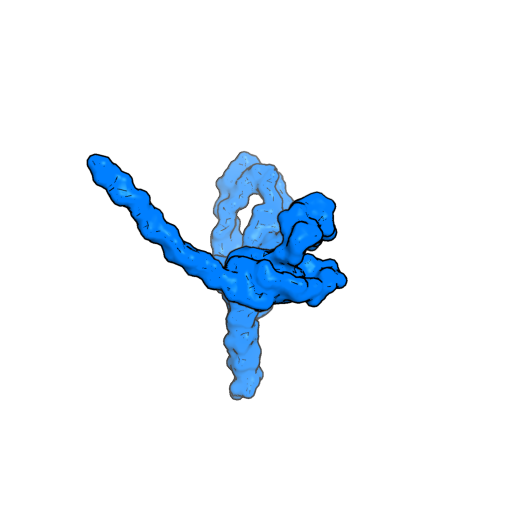0 ? 11.994 -0.719 8.643 1.00 93.12 110 ASN A CA 1
ATOM 930 C C . ASN A 1 110 ? 11.833 -1.105 10.121 1.00 93.12 110 ASN A C 1
ATOM 932 O O . ASN A 1 110 ? 12.827 -1.366 10.792 1.00 93.12 110 ASN A O 1
ATOM 936 N N . PHE A 1 111 ? 10.594 -1.213 10.607 1.00 92.81 111 PHE A N 1
ATOM 937 C CA . PHE A 1 111 ? 10.308 -1.643 11.975 1.00 92.81 111 PHE A CA 1
ATOM 938 C C . PHE A 1 111 ? 10.903 -3.023 12.276 1.00 92.81 111 PHE A C 1
ATOM 940 O O . PHE A 1 111 ? 11.608 -3.194 13.268 1.00 92.81 111 PHE A O 1
ATOM 947 N N . GLN A 1 112 ? 10.707 -3.988 11.374 1.00 90.81 112 GLN A N 1
ATOM 948 C CA . GLN A 1 112 ? 11.278 -5.329 11.512 1.00 90.81 112 GLN A CA 1
ATOM 949 C C . GLN A 1 112 ? 12.811 -5.311 11.540 1.00 90.81 112 GLN A C 1
ATOM 951 O O . GLN A 1 112 ? 13.412 -6.024 12.338 1.00 90.81 112 GLN A O 1
ATOM 956 N N . ARG A 1 113 ? 13.459 -4.473 10.717 1.00 90.62 113 ARG A N 1
ATOM 957 C CA . ARG A 1 113 ? 14.923 -4.305 10.743 1.00 90.62 113 ARG A CA 1
ATOM 958 C C . ARG A 1 113 ? 15.419 -3.741 12.072 1.00 90.62 113 ARG A C 1
ATOM 960 O O . ARG A 1 113 ? 16.443 -4.201 12.566 1.00 90.62 113 ARG A O 1
ATOM 967 N N . ILE A 1 114 ? 14.723 -2.751 12.631 1.00 90.38 114 ILE A N 1
ATOM 968 C CA . ILE A 1 114 ? 15.069 -2.160 13.931 1.00 90.38 114 ILE A CA 1
ATOM 969 C C . ILE A 1 114 ? 14.897 -3.208 15.035 1.00 90.38 114 ILE A C 1
ATOM 971 O O . ILE A 1 114 ? 15.833 -3.456 15.788 1.00 90.38 114 ILE A O 1
ATOM 975 N N . MET A 1 115 ? 13.754 -3.898 15.063 1.00 87.75 115 MET A N 1
ATOM 976 C CA . MET A 1 115 ? 13.471 -4.952 16.042 1.00 87.75 115 MET A CA 1
ATOM 977 C C . MET A 1 115 ? 14.455 -6.123 15.964 1.00 87.75 115 MET A C 1
ATOM 979 O O . MET A 1 115 ? 14.826 -6.685 16.989 1.00 87.75 115 MET A O 1
ATOM 983 N N . ALA A 1 116 ? 14.906 -6.490 14.762 1.00 87.31 116 ALA A N 1
ATOM 984 C CA . ALA A 1 116 ? 15.908 -7.536 14.584 1.00 87.31 116 ALA A CA 1
ATOM 985 C C . ALA A 1 116 ? 17.283 -7.139 15.143 1.00 87.31 116 ALA A C 1
ATOM 987 O O . ALA A 1 116 ? 17.990 -8.000 15.652 1.00 87.31 116 ALA A O 1
ATOM 988 N N . LYS A 1 117 ? 17.665 -5.856 15.078 1.00 86.69 117 LYS A N 1
ATOM 989 C CA . LYS A 1 117 ? 18.905 -5.374 15.708 1.00 86.69 117 LYS A CA 1
ATOM 990 C C . LYS A 1 117 ? 18.817 -5.448 17.229 1.00 86.69 117 LYS A C 1
ATOM 992 O O . LYS A 1 117 ? 19.694 -6.029 17.841 1.00 86.69 117 LYS A O 1
ATOM 997 N N . MET A 1 118 ? 17.709 -4.977 17.804 1.00 79.69 118 MET A N 1
ATOM 998 C CA . MET A 1 118 ? 17.505 -4.948 19.260 1.00 79.69 118 MET A CA 1
ATOM 999 C C . MET A 1 118 ? 17.443 -6.334 19.920 1.00 79.69 118 MET A C 1
ATOM 1001 O O . MET A 1 118 ? 17.553 -6.421 21.132 1.00 79.69 118 MET A O 1
ATOM 1005 N N . LYS A 1 119 ? 17.211 -7.410 19.157 1.00 74.12 119 LYS A N 1
ATOM 1006 C CA . LYS A 1 119 ? 17.222 -8.791 19.673 1.00 74.12 119 LYS A CA 1
ATOM 1007 C C . LYS A 1 119 ? 18.607 -9.445 19.676 1.00 74.12 119 LYS A C 1
ATOM 1009 O O . LYS A 1 119 ? 18.736 -10.526 20.239 1.00 74.12 119 LYS A O 1
ATOM 1014 N N . ASN A 1 120 ? 19.581 -8.856 18.982 1.00 64.06 120 ASN A N 1
ATOM 1015 C CA . ASN A 1 120 ? 20.937 -9.397 18.848 1.00 64.06 120 ASN A CA 1
ATOM 1016 C C . ASN A 1 120 ? 21.958 -8.690 19.758 1.00 64.06 120 ASN A C 1
ATOM 1018 O O . ASN A 1 120 ? 23.133 -9.049 19.709 1.00 64.06 120 ASN A O 1
ATOM 1022 N N . ASP A 1 121 ? 21.504 -7.718 20.551 1.00 51.78 121 ASP A N 1
ATOM 1023 C CA . ASP A 1 121 ? 22.242 -7.067 21.638 1.00 51.78 121 ASP A CA 1
ATOM 1024 C C . ASP A 1 121 ? 21.708 -7.585 22.986 1.00 51.78 121 ASP A C 1
ATOM 1026 O O . ASP A 1 121 ? 22.524 -7.770 23.917 1.00 51.78 121 ASP A O 1
#

Secondary structure (DSSP, 8-state):
-PPPP--PPPP-EEEE--STTT--EEEE-TT--S-TTTTSGGGS--PPP----GGGTEEE-----SS-EEEEEE--STT---EEEEEE-TT--EEESS-TTTSSHHHHHHHHHHHHHHT--

Foldseek 3Di:
DDDPPDDPPFDWDWDFAPAPPRRDIDIDGPPDRHDPQVVDVVSGDPDDDPPPDLVVFWFFADDADPAWDWDKDAAPQVPGGDIDIDTDGHPDGTGGNGPPQCSDPVSSVVVVVVVVVVVVD